Protein AF-A0A8H4ENA1-F1 (afdb_monomer_lite)

Foldseek 3Di:
DPPVCQQCVQLADLCCVVDDDDDDDDPLSVLQNVLLVLQCVQPVDRWPPVDDDSVVSSVCVNVVNDDDRDPPPPVVSVCSSNVSD

Sequence (85 aa):
MSNNLLRNLPYVDPKCLQSKYPYEINKKSNIYSIGILLWVISSGRPPFETTYQFSELAFNILNGAREDPIEGTPMAYVNLYTRTV

Structure (mmCIF, N/CA/C/O backbone):
data_AF-A0A8H4ENA1-F1
#
_entry.id   AF-A0A8H4ENA1-F1
#
loop_
_atom_site.group_PDB
_atom_site.id
_atom_site.type_symbol
_atom_site.label_atom_id
_atom_site.label_alt_id
_atom_site.label_comp_id
_atom_site.label_asym_id
_atom_site.label_entity_id
_atom_site.label_seq_id
_atom_site.pdbx_PDB_ins_code
_atom_site.Cartn_x
_atom_site.Cartn_y
_atom_site.Cartn_z
_atom_site.occupancy
_atom_site.B_iso_or_equiv
_atom_site.auth_seq_id
_atom_site.auth_comp_id
_atom_site.auth_asym_id
_atom_site.auth_atom_id
_atom_site.pdbx_PDB_model_num
ATOM 1 N N . MET A 1 1 ? -0.691 22.401 -4.892 1.00 45.69 1 MET A N 1
ATOM 2 C CA . MET A 1 1 ? -0.269 21.311 -5.806 1.00 45.69 1 MET A CA 1
ATOM 3 C C . MET A 1 1 ? 0.364 20.106 -5.087 1.00 45.69 1 MET A C 1
ATOM 5 O O . MET A 1 1 ? 0.351 19.032 -5.665 1.00 45.69 1 MET A O 1
ATOM 9 N N . SER A 1 2 ? 0.836 20.216 -3.834 1.00 58.41 2 SER A N 1
ATOM 10 C CA . SER A 1 2 ? 1.473 19.121 -3.065 1.00 58.41 2 SER A CA 1
ATOM 11 C C . SER A 1 2 ? 0.535 17.992 -2.600 1.00 58.41 2 SER A C 1
ATOM 13 O O . SER A 1 2 ? 0.946 16.837 -2.551 1.00 58.41 2 SER A O 1
ATOM 15 N N . ASN A 1 3 ? -0.734 18.292 -2.301 1.00 61.22 3 ASN A N 1
ATOM 16 C CA . ASN A 1 3 ? -1.644 17.323 -1.669 1.00 61.22 3 ASN A CA 1
ATOM 17 C C . ASN A 1 3 ? -2.015 16.123 -2.561 1.00 61.22 3 ASN A C 1
ATOM 19 O O . ASN A 1 3 ? -2.331 15.056 -2.044 1.00 61.22 3 ASN A O 1
ATOM 23 N N . ASN A 1 4 ? -1.965 16.266 -3.889 1.00 73.38 4 ASN A N 1
ATOM 24 C CA . ASN A 1 4 ? -2.341 15.180 -4.802 1.00 73.38 4 ASN A CA 1
ATOM 25 C C . ASN A 1 4 ? -1.280 14.073 -4.860 1.00 73.38 4 ASN A C 1
ATOM 27 O O . ASN A 1 4 ? -1.629 12.910 -5.017 1.00 73.38 4 ASN A O 1
ATOM 31 N N . LEU A 1 5 ? 0.003 14.416 -4.699 1.00 79.19 5 LEU A N 1
ATOM 32 C CA . LEU A 1 5 ? 1.086 13.430 -4.708 1.00 79.19 5 LEU A CA 1
ATOM 33 C C . LEU A 1 5 ? 1.029 12.533 -3.472 1.00 79.19 5 LEU A C 1
ATOM 35 O O . LEU A 1 5 ? 1.122 11.318 -3.605 1.00 79.19 5 LEU A O 1
ATOM 39 N N . LEU A 1 6 ? 0.801 13.120 -2.293 1.00 84.44 6 LEU A N 1
ATOM 40 C CA . LEU A 1 6 ? 0.643 12.364 -1.050 1.00 84.44 6 LEU A CA 1
ATOM 41 C C . LEU A 1 6 ? -0.567 11.421 -1.114 1.00 84.44 6 LEU A C 1
ATOM 43 O O . LEU A 1 6 ? -0.453 10.253 -0.768 1.00 84.44 6 LEU A O 1
ATOM 47 N N . ARG A 1 7 ? -1.708 11.906 -1.620 1.00 85.56 7 ARG A N 1
ATOM 48 C CA . ARG A 1 7 ? -2.941 11.108 -1.741 1.00 85.56 7 ARG A CA 1
ATOM 49 C C . ARG A 1 7 ? -2.833 9.955 -2.734 1.00 85.56 7 ARG A C 1
ATOM 51 O O . ARG A 1 7 ? -3.491 8.938 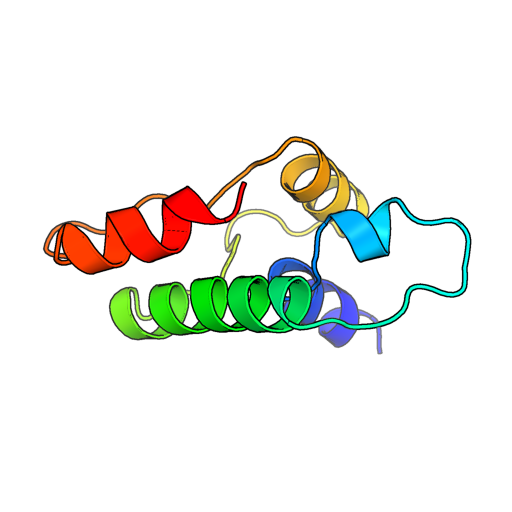-2.546 1.00 85.56 7 ARG A O 1
ATOM 58 N N . ASN A 1 8 ? -2.041 10.120 -3.789 1.00 90.69 8 ASN A N 1
ATOM 59 C CA . ASN A 1 8 ? -1.892 9.104 -4.828 1.00 90.69 8 ASN A CA 1
ATOM 60 C C . ASN A 1 8 ? -0.799 8.081 -4.496 1.00 90.69 8 ASN A C 1
ATOM 62 O O . ASN A 1 8 ? -0.815 6.987 -5.054 1.00 90.69 8 ASN A O 1
ATOM 66 N N . LEU A 1 9 ? 0.131 8.417 -3.596 1.00 92.88 9 LEU A N 1
ATOM 67 C CA . LEU A 1 9 ? 1.289 7.588 -3.267 1.00 92.88 9 LEU A CA 1
ATOM 68 C C . LEU A 1 9 ? 0.932 6.149 -2.839 1.00 92.88 9 LEU A C 1
ATOM 70 O O . LEU A 1 9 ? 1.589 5.240 -3.343 1.00 92.88 9 LEU A O 1
ATOM 74 N N . PRO A 1 10 ? -0.112 5.892 -2.021 1.00 93.50 10 PRO A N 1
ATOM 75 C CA . PRO A 1 10 ? -0.487 4.528 -1.641 1.00 93.50 10 PRO A CA 1
ATOM 76 C C . PRO A 1 10 ? -0.816 3.612 -2.817 1.00 93.50 10 PRO A C 1
ATOM 78 O O . PRO A 1 10 ? -0.579 2.413 -2.738 1.00 93.50 10 PRO A O 1
ATOM 81 N N . TYR A 1 11 ? -1.316 4.174 -3.921 1.00 92.69 11 TYR A N 1
ATOM 82 C CA . TYR A 1 11 ? -1.702 3.432 -5.123 1.00 92.69 11 TYR A CA 1
ATOM 83 C C . TYR A 1 11 ? -0.520 3.151 -6.061 1.00 92.69 11 TYR A C 1
ATOM 85 O O . TYR A 1 11 ? -0.678 2.426 -7.045 1.00 92.69 11 TYR A O 1
ATOM 93 N N . VAL A 1 12 ? 0.653 3.732 -5.796 1.00 91.12 12 VAL A N 1
ATOM 94 C CA . VAL A 1 12 ? 1.854 3.544 -6.613 1.00 91.12 12 VAL A CA 1
ATOM 95 C C . VAL A 1 12 ? 2.560 2.260 -6.192 1.00 91.12 12 VAL A C 1
ATOM 97 O O . VAL A 1 12 ? 2.893 2.078 -5.025 1.00 91.12 12 VAL A O 1
ATOM 100 N N . ASP A 1 13 ? 2.820 1.386 -7.166 1.00 90.19 13 ASP A N 1
ATOM 101 C CA . ASP A 1 13 ? 3.600 0.160 -6.977 1.00 90.19 13 ASP A CA 1
ATOM 102 C C . ASP A 1 13 ? 4.944 0.479 -6.285 1.00 90.19 13 ASP A C 1
ATOM 104 O O . ASP A 1 13 ? 5.714 1.286 -6.820 1.00 90.19 13 ASP A O 1
ATOM 108 N N . PRO A 1 14 ? 5.277 -0.150 -5.139 1.00 90.31 14 PRO A N 1
ATOM 109 C CA . PRO A 1 14 ? 6.529 0.101 -4.427 1.00 90.31 14 PRO A CA 1
ATOM 110 C C . PRO A 1 14 ? 7.769 -0.061 -5.317 1.00 90.31 14 PRO A C 1
ATOM 112 O O . PRO A 1 14 ? 8.759 0.650 -5.148 1.00 90.31 14 PRO A O 1
ATOM 115 N N . LYS A 1 15 ? 7.717 -0.943 -6.326 1.00 89.19 15 LYS A N 1
ATOM 116 C CA . LYS A 1 15 ? 8.820 -1.124 -7.284 1.00 89.19 15 LYS A CA 1
ATOM 117 C C . LYS A 1 15 ? 9.026 0.093 -8.176 1.00 89.19 15 LYS A C 1
ATOM 119 O O . LYS A 1 15 ? 10.165 0.390 -8.527 1.00 89.19 15 LYS A O 1
ATOM 124 N N . CYS A 1 16 ? 7.960 0.829 -8.485 1.00 88.00 16 CYS A N 1
ATOM 125 C CA . CYS A 1 16 ? 8.055 2.105 -9.185 1.00 88.00 16 CYS A CA 1
ATOM 126 C C . CYS A 1 16 ? 8.838 3.127 -8.350 1.00 88.00 16 CYS A C 1
ATOM 128 O O . CYS A 1 16 ? 9.677 3.839 -8.896 1.00 88.00 16 CYS A O 1
ATOM 130 N N . LEU A 1 17 ? 8.611 3.162 -7.030 1.00 85.19 17 LEU A N 1
ATOM 131 C CA . LEU A 1 17 ? 9.304 4.069 -6.105 1.00 85.19 17 LEU A CA 1
ATOM 132 C C . LEU A 1 17 ? 10.792 3.723 -5.935 1.00 85.19 17 LEU A C 1
ATOM 134 O O . LEU A 1 17 ? 11.599 4.612 -5.676 1.00 85.19 17 LEU A O 1
ATOM 138 N N . GLN A 1 18 ? 11.160 2.447 -6.088 1.00 84.62 18 GLN A N 1
ATOM 139 C CA . GLN A 1 18 ? 12.542 1.973 -5.956 1.00 84.62 18 GLN A CA 1
ATOM 140 C C . GLN A 1 18 ? 13.346 2.038 -7.269 1.00 84.62 18 GLN A C 1
ATOM 142 O O . GLN A 1 18 ? 14.578 2.071 -7.247 1.00 84.62 18 GLN A O 1
ATOM 147 N N . SER A 1 19 ? 12.674 2.006 -8.421 1.00 79.69 19 SER A N 1
ATOM 148 C CA . SER A 1 19 ? 13.335 1.872 -9.721 1.00 79.69 19 SER A CA 1
ATOM 149 C C . SER A 1 19 ? 14.162 3.100 -10.125 1.00 79.69 19 SER A C 1
ATOM 151 O O . SER A 1 19 ? 13.782 4.248 -9.893 1.00 79.69 19 SER A O 1
ATOM 153 N N . LYS A 1 20 ? 15.289 2.857 -10.808 1.00 71.69 20 LYS A N 1
ATOM 154 C CA . LYS A 1 20 ? 15.957 3.894 -11.601 1.00 71.69 20 LYS A CA 1
ATOM 155 C C . LYS A 1 20 ? 15.164 4.045 -12.898 1.00 71.69 20 LYS A C 1
ATOM 157 O O . LYS A 1 20 ? 15.022 3.072 -13.630 1.00 71.69 20 LYS A O 1
ATOM 162 N N . TYR A 1 21 ? 14.616 5.234 -13.131 1.00 74.38 21 TYR A N 1
ATOM 163 C CA . TYR A 1 21 ? 13.758 5.538 -14.277 1.00 74.38 21 TYR A CA 1
ATOM 164 C C . TYR A 1 21 ? 14.346 5.067 -15.624 1.00 74.38 21 TYR A C 1
ATOM 166 O O . TYR A 1 21 ? 15.557 5.202 -15.822 1.00 74.38 21 TYR A O 1
ATOM 174 N N . PRO A 1 22 ? 13.501 4.614 -16.575 1.00 74.88 22 PRO A N 1
ATOM 175 C CA . PRO A 1 22 ? 12.033 4.557 -16.513 1.00 74.88 22 PRO A CA 1
ATOM 176 C C . PRO A 1 22 ? 11.483 3.235 -15.940 1.00 74.88 22 PRO A C 1
ATOM 178 O O . PRO A 1 22 ? 11.945 2.153 -16.289 1.00 74.88 22 PRO A O 1
ATOM 181 N N . TYR A 1 23 ? 10.451 3.325 -15.091 1.00 82.94 23 TYR A N 1
ATOM 182 C CA . TYR A 1 23 ? 9.650 2.164 -14.687 1.00 82.94 23 TYR A CA 1
ATOM 183 C C . TYR A 1 23 ? 8.551 1.897 -15.710 1.00 82.94 23 TYR A C 1
ATOM 185 O O . TYR A 1 23 ? 7.722 2.771 -15.971 1.00 82.94 23 TYR A O 1
ATOM 193 N N . GLU A 1 24 ? 8.496 0.682 -16.245 1.00 86.12 24 GLU A N 1
ATOM 194 C CA . GLU A 1 24 ? 7.369 0.257 -17.068 1.00 86.12 24 GLU A CA 1
ATOM 195 C C . GLU A 1 24 ? 6.237 -0.284 -16.190 1.00 86.12 24 GLU A C 1
ATOM 197 O O . GLU A 1 24 ? 6.370 -1.309 -15.508 1.00 86.12 24 GLU A O 1
ATOM 202 N N . ILE A 1 25 ? 5.095 0.408 -16.233 1.00 85.50 25 ILE A N 1
ATOM 203 C CA . ILE A 1 25 ? 3.855 -0.055 -15.609 1.00 85.50 25 ILE A CA 1
ATOM 204 C C . ILE A 1 25 ? 3.487 -1.399 -16.229 1.00 85.50 25 ILE A C 1
ATOM 206 O O . ILE A 1 25 ? 3.304 -1.524 -17.438 1.00 85.50 25 ILE A O 1
ATOM 210 N N . ASN A 1 26 ? 3.340 -2.409 -15.380 1.00 88.44 26 ASN A N 1
ATOM 211 C CA . ASN A 1 26 ? 3.039 -3.765 -15.809 1.00 88.44 26 ASN A CA 1
ATOM 212 C C . ASN A 1 26 ? 1.806 -4.312 -15.079 1.00 88.44 26 ASN A C 1
ATOM 214 O O . ASN A 1 26 ? 1.207 -3.670 -14.213 1.00 88.44 26 ASN A O 1
ATOM 218 N N . LYS A 1 27 ? 1.409 -5.541 -15.426 1.00 90.12 27 LYS A N 1
ATOM 219 C CA . LYS A 1 27 ? 0.244 -6.202 -14.823 1.00 90.12 27 LYS A CA 1
ATOM 220 C C . LYS A 1 27 ? 0.325 -6.267 -13.291 1.00 90.12 27 LYS A C 1
ATOM 222 O O . LYS A 1 27 ? -0.708 -6.139 -12.646 1.00 90.12 27 LYS A O 1
ATOM 227 N N . LYS A 1 28 ? 1.517 -6.433 -12.705 1.00 87.62 28 LYS A N 1
ATOM 228 C CA . LYS A 1 28 ? 1.688 -6.475 -11.242 1.00 87.62 28 LYS A CA 1
ATOM 229 C C . LYS A 1 28 ? 1.419 -5.109 -10.612 1.00 87.62 28 LYS A C 1
ATOM 231 O O . LYS A 1 28 ? 0.732 -5.055 -9.599 1.00 87.62 28 LYS A O 1
ATOM 236 N N . SER A 1 29 ? 1.847 -4.026 -11.256 1.00 89.50 29 SER A N 1
ATOM 237 C CA . SER A 1 29 ? 1.559 -2.655 -10.812 1.00 89.50 29 SER A CA 1
ATOM 238 C C . SER A 1 29 ? 0.062 -2.346 -10.807 1.00 89.50 29 SER A C 1
ATOM 240 O O . SER A 1 29 ? -0.440 -1.754 -9.857 1.00 89.50 29 SER A O 1
ATOM 242 N N . ASN A 1 30 ? -0.671 -2.810 -11.826 1.00 90.12 30 ASN A N 1
ATOM 243 C CA . ASN A 1 30 ? -2.132 -2.682 -11.869 1.00 90.12 30 ASN A CA 1
ATOM 244 C C . ASN A 1 30 ? -2.824 -3.512 -10.779 1.00 90.12 30 ASN A C 1
ATOM 246 O O . ASN A 1 30 ? -3.790 -3.062 -10.177 1.00 90.12 30 ASN A O 1
ATOM 250 N N . ILE A 1 31 ? -2.340 -4.728 -10.511 1.00 88.81 31 ILE A N 1
ATOM 251 C CA . ILE A 1 31 ? -2.893 -5.566 -9.439 1.00 88.81 31 ILE A CA 1
ATOM 252 C C . ILE A 1 31 ? -2.678 -4.899 -8.074 1.00 88.81 31 ILE A C 1
ATOM 254 O O . ILE A 1 31 ? -3.592 -4.905 -7.255 1.00 88.81 31 ILE A O 1
ATOM 258 N N . TYR A 1 32 ? -1.508 -4.294 -7.848 1.00 89.38 32 TYR A N 1
ATOM 259 C CA . TYR A 1 32 ? -1.217 -3.558 -6.620 1.00 89.38 32 TYR A CA 1
ATOM 260 C C . TYR A 1 32 ? -2.212 -2.410 -6.396 1.00 89.38 32 TYR A C 1
ATOM 262 O O . TYR A 1 32 ? -2.876 -2.364 -5.362 1.00 89.38 32 TYR A O 1
ATOM 270 N N . SER A 1 33 ? -2.379 -1.524 -7.383 1.00 90.81 33 SER A N 1
ATOM 271 C CA . SER A 1 33 ? -3.283 -0.374 -7.259 1.00 90.81 33 SER A CA 1
ATOM 272 C C . SER A 1 33 ? -4.751 -0.789 -7.111 1.00 90.81 33 SER A C 1
ATOM 274 O O . SER A 1 33 ? -5.481 -0.191 -6.319 1.00 90.81 33 SER A O 1
ATOM 276 N N . ILE A 1 34 ? -5.178 -1.856 -7.799 1.00 90.31 34 ILE A N 1
ATOM 277 C CA . ILE A 1 34 ? -6.502 -2.468 -7.609 1.00 90.31 34 ILE A CA 1
ATOM 278 C C . ILE A 1 34 ? -6.652 -3.027 -6.189 1.00 90.31 34 ILE A C 1
ATOM 280 O O . ILE A 1 34 ? -7.719 -2.882 -5.601 1.00 90.31 34 ILE A O 1
ATOM 284 N N . GLY A 1 35 ? -5.607 -3.625 -5.612 1.00 87.81 35 GLY A N 1
ATOM 285 C CA . GLY A 1 35 ? -5.612 -4.111 -4.230 1.00 87.81 35 GLY A CA 1
ATOM 286 C C . GLY A 1 35 ? -5.914 -3.001 -3.222 1.00 87.81 35 GLY A C 1
ATOM 287 O O . GLY A 1 35 ? -6.801 -3.163 -2.387 1.00 87.81 35 GLY A O 1
ATOM 288 N N . ILE A 1 36 ? -5.252 -1.849 -3.362 1.00 90.56 36 ILE A N 1
ATOM 289 C CA . ILE A 1 36 ? -5.511 -0.666 -2.525 1.00 90.56 36 ILE A CA 1
ATOM 290 C C . ILE A 1 36 ? -6.939 -0.148 -2.741 1.00 90.56 36 ILE A C 1
ATOM 292 O O . ILE A 1 36 ? -7.641 0.137 -1.776 1.00 90.56 36 ILE A O 1
ATOM 296 N N . LEU A 1 37 ? -7.422 -0.080 -3.988 1.00 90.88 37 LEU A N 1
ATOM 297 C CA . LEU A 1 37 ? -8.804 0.333 -4.278 1.00 90.88 37 LEU A CA 1
ATOM 298 C C . LEU A 1 37 ? -9.842 -0.595 -3.639 1.00 90.88 37 LEU A C 1
ATOM 300 O O . LEU A 1 37 ? -10.823 -0.119 -3.071 1.00 90.88 37 LEU A O 1
ATOM 304 N N . LEU A 1 38 ? -9.634 -1.910 -3.714 1.00 87.62 38 LEU A N 1
ATOM 305 C CA . LEU A 1 38 ? -10.510 -2.888 -3.073 1.00 87.62 38 LEU A CA 1
ATOM 306 C C . LEU A 1 38 ? -10.502 -2.722 -1.554 1.00 87.62 38 LEU A C 1
ATOM 308 O O . LEU A 1 38 ? -11.572 -2.773 -0.947 1.00 87.62 38 LEU A O 1
ATOM 312 N N . TRP A 1 39 ? -9.333 -2.465 -0.956 1.00 88.38 39 TRP A N 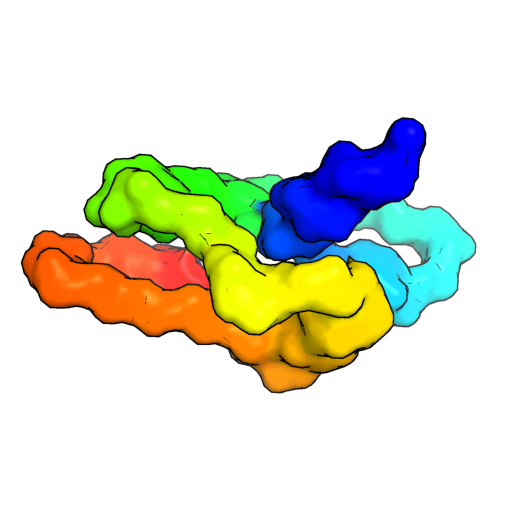1
ATOM 313 C CA . TRP A 1 39 ? -9.239 -2.147 0.465 1.00 88.38 39 TRP A CA 1
ATOM 314 C C . TRP A 1 39 ? -10.054 -0.891 0.798 1.00 88.38 39 TRP A C 1
ATOM 316 O O . TRP A 1 39 ? -10.924 -0.973 1.657 1.00 88.38 39 TRP A O 1
ATOM 326 N N . VAL A 1 40 ? -9.884 0.213 0.058 1.00 91.06 40 VAL A N 1
ATOM 327 C CA . VAL A 1 40 ? -10.639 1.471 0.247 1.00 91.06 40 VAL A CA 1
ATOM 328 C C . VAL A 1 40 ? -12.152 1.265 0.137 1.00 91.06 40 VAL A C 1
ATOM 330 O O . VAL A 1 40 ? -12.911 1.801 0.941 1.00 91.06 40 VAL A O 1
ATOM 333 N N . ILE A 1 41 ? -12.613 0.476 -0.837 1.00 88.25 41 ILE A N 1
ATOM 334 C CA . ILE A 1 41 ? -14.042 0.168 -1.007 1.00 88.25 41 ILE A CA 1
ATOM 335 C C . ILE A 1 41 ? -14.561 -0.664 0.167 1.00 88.25 41 ILE A C 1
ATOM 337 O O . ILE A 1 41 ? -15.653 -0.400 0.663 1.00 88.25 41 ILE A O 1
ATOM 341 N N . SER A 1 42 ? -13.792 -1.660 0.616 1.00 84.81 42 SER A N 1
ATOM 342 C CA . SER A 1 42 ? -14.179 -2.495 1.758 1.00 84.81 42 SER A CA 1
ATOM 343 C C . SER A 1 42 ? -14.143 -1.733 3.084 1.00 84.81 42 SER A C 1
ATOM 345 O O . SER A 1 42 ? -14.936 -2.016 3.977 1.00 84.81 42 SER A O 1
ATOM 347 N N . SER A 1 43 ? -13.242 -0.75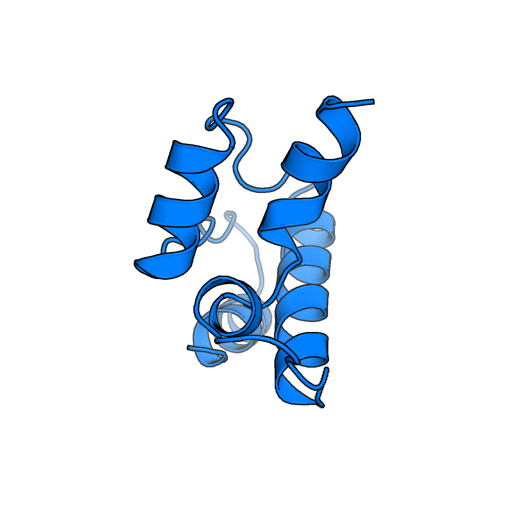3 3.199 1.00 87.00 43 SER A N 1
ATOM 348 C CA . SER A 1 43 ? -12.975 -0.013 4.424 1.00 87.00 43 SER A CA 1
ATOM 349 C C . SER A 1 43 ? -13.838 1.220 4.602 1.00 87.00 43 SER A C 1
ATOM 351 O O . SER A 1 43 ? -14.140 1.599 5.734 1.00 87.00 43 SER A O 1
ATOM 353 N N . GLY A 1 44 ? -14.165 1.894 3.499 1.00 89.12 44 GLY A N 1
ATOM 354 C CA . GLY A 1 44 ? -14.660 3.265 3.522 1.00 89.12 44 GLY A CA 1
ATOM 355 C C . GLY A 1 44 ? -13.639 4.276 4.062 1.00 89.12 44 GLY A C 1
ATOM 356 O O . GLY A 1 44 ? -14.029 5.387 4.413 1.00 89.12 44 GLY A O 1
ATOM 357 N N . ARG A 1 45 ? -12.351 3.912 4.161 1.00 89.38 45 ARG A N 1
ATOM 358 C CA . ARG A 1 45 ? -11.287 4.727 4.770 1.00 89.38 45 ARG A CA 1
ATOM 359 C C . ARG A 1 45 ? -10.223 5.144 3.751 1.00 89.38 45 ARG A C 1
ATOM 361 O O . ARG A 1 45 ? -9.944 4.390 2.817 1.00 89.38 45 ARG A O 1
ATOM 368 N N . PRO A 1 46 ? -9.580 6.312 3.932 1.00 90.88 46 PRO A N 1
ATOM 369 C CA . PRO A 1 46 ? -8.388 6.670 3.176 1.00 90.88 46 PRO A CA 1
ATOM 370 C C . PRO A 1 46 ? -7.220 5.713 3.482 1.00 90.88 46 PRO A C 1
ATOM 372 O O . PRO A 1 46 ? -7.024 5.344 4.642 1.00 90.88 46 PRO A O 1
ATOM 375 N N . PRO A 1 47 ? -6.415 5.337 2.476 1.00 91.31 47 PRO A N 1
ATOM 376 C CA . PRO A 1 47 ? -5.204 4.557 2.705 1.00 91.31 47 PRO A CA 1
ATOM 377 C C . PRO A 1 47 ? -4.182 5.383 3.501 1.00 91.31 47 PRO A C 1
ATOM 379 O O . PRO A 1 47 ? -3.991 6.567 3.216 1.00 91.31 47 PRO A O 1
ATOM 382 N N . PHE A 1 48 ? -3.536 4.760 4.492 1.00 90.94 48 PHE A N 1
ATOM 383 C CA . PHE A 1 48 ? -2.542 5.389 5.381 1.00 90.94 48 PHE A CA 1
ATOM 384 C C . PHE A 1 48 ? -3.004 6.711 6.028 1.00 90.94 48 PHE A C 1
ATOM 386 O O . PHE A 1 48 ? -2.244 7.675 6.110 1.00 90.94 48 PHE A O 1
ATOM 393 N N . GLU A 1 49 ? -4.247 6.759 6.517 1.00 88.56 49 GLU A N 1
ATOM 394 C CA . GLU A 1 49 ? -4.884 7.959 7.094 1.00 88.56 49 GLU A CA 1
ATOM 395 C C . GLU A 1 49 ? -4.062 8.658 8.199 1.00 88.56 49 GLU A C 1
ATOM 397 O O . GLU A 1 49 ? -4.173 9.868 8.385 1.00 88.56 49 GLU A O 1
ATOM 402 N N . THR A 1 50 ? -3.205 7.925 8.913 1.00 88.81 50 THR A N 1
ATOM 403 C CA . THR A 1 50 ? -2.370 8.455 10.002 1.00 88.81 50 THR A CA 1
ATOM 404 C C . THR A 1 50 ? -1.002 8.983 9.554 1.00 88.81 50 THR A C 1
ATOM 406 O O . THR A 1 50 ? -0.283 9.548 10.378 1.00 88.81 50 THR A O 1
ATOM 409 N N . THR A 1 51 ? -0.621 8.837 8.278 1.00 88.56 51 THR A N 1
ATOM 410 C CA . THR A 1 51 ? 0.686 9.269 7.754 1.00 88.56 51 THR A CA 1
ATOM 411 C C . THR A 1 51 ? 0.552 10.514 6.877 1.00 88.56 51 THR A C 1
ATOM 413 O O . THR A 1 51 ? 0.027 10.472 5.767 1.00 88.56 51 THR A O 1
ATOM 416 N N . TYR A 1 52 ? 1.094 11.639 7.350 1.00 88.00 52 TYR A N 1
ATOM 417 C CA . TYR A 1 52 ? 0.940 12.946 6.691 1.00 88.00 52 TYR A CA 1
ATOM 418 C C . TYR A 1 52 ? 2.172 13.396 5.899 1.00 88.00 52 TYR A C 1
ATOM 420 O O . TYR A 1 52 ? 2.098 14.341 5.112 1.00 88.00 52 TYR A O 1
ATOM 428 N N . GLN A 1 53 ? 3.317 12.743 6.103 1.00 91.56 53 GLN A N 1
ATOM 429 C CA . GLN A 1 53 ? 4.566 13.091 5.435 1.00 91.56 53 GLN A CA 1
ATOM 430 C C . GLN A 1 53 ? 4.832 12.156 4.258 1.00 91.56 53 GLN A C 1
ATOM 432 O O . GLN A 1 53 ? 4.818 10.936 4.395 1.00 91.56 53 GLN A O 1
ATOM 437 N N . PHE A 1 54 ? 5.131 12.736 3.094 1.00 90.94 54 PHE A N 1
ATOM 438 C CA . PHE A 1 54 ? 5.390 11.971 1.872 1.00 90.94 54 PHE A CA 1
ATOM 439 C C . PHE A 1 54 ? 6.584 11.019 2.018 1.00 90.94 54 PHE A C 1
ATOM 441 O O . PHE A 1 54 ? 6.505 9.870 1.597 1.00 90.94 54 PHE A O 1
ATOM 448 N N . SER A 1 55 ? 7.684 11.486 2.617 1.00 92.06 55 SER A N 1
ATOM 449 C CA . SER A 1 55 ? 8.896 10.687 2.830 1.00 92.06 55 SER A CA 1
ATOM 450 C C . SER A 1 55 ? 8.652 9.505 3.766 1.00 92.06 55 SER A C 1
ATOM 452 O O . SER A 1 55 ? 9.103 8.400 3.478 1.00 92.06 55 SER A O 1
ATOM 454 N N . GLU A 1 56 ? 7.910 9.728 4.850 1.00 94.12 56 GLU A N 1
ATOM 455 C CA . GLU A 1 56 ? 7.512 8.692 5.804 1.00 94.12 56 GLU A CA 1
ATOM 456 C C . GLU A 1 56 ? 6.615 7.645 5.135 1.00 94.12 56 GLU A C 1
ATOM 458 O O . GLU A 1 56 ? 6.888 6.450 5.216 1.00 94.12 56 GLU A O 1
ATOM 463 N N . LEU A 1 57 ? 5.599 8.089 4.390 1.00 93.38 57 LEU A N 1
ATOM 464 C CA . LEU A 1 57 ? 4.699 7.198 3.665 1.00 93.38 57 LEU A CA 1
ATOM 465 C C . LEU A 1 57 ? 5.442 6.371 2.607 1.00 93.38 57 LEU A C 1
ATOM 467 O O . LEU A 1 57 ? 5.263 5.157 2.534 1.00 93.38 57 LEU A O 1
ATOM 471 N N . ALA A 1 58 ? 6.317 7.003 1.822 1.00 92.56 58 ALA A N 1
ATOM 472 C CA . ALA A 1 58 ? 7.126 6.313 0.822 1.00 92.56 58 ALA A CA 1
ATOM 473 C C . ALA A 1 58 ? 8.040 5.265 1.471 1.00 92.56 58 ALA A C 1
ATOM 475 O O . ALA A 1 58 ? 8.128 4.140 0.983 1.00 92.56 58 ALA A O 1
ATOM 476 N N . PHE A 1 59 ? 8.683 5.611 2.590 1.00 93.44 59 PHE A N 1
ATOM 477 C CA . PHE A 1 59 ? 9.520 4.687 3.349 1.00 93.44 59 PHE A CA 1
ATOM 478 C C . PHE A 1 59 ? 8.714 3.501 3.890 1.00 93.44 59 PHE A C 1
ATOM 480 O O . PHE A 1 59 ? 9.137 2.357 3.735 1.00 93.44 59 PHE A O 1
ATOM 487 N N . ASN A 1 60 ? 7.533 3.741 4.461 1.00 92.75 60 ASN A N 1
ATOM 488 C CA . ASN A 1 60 ? 6.658 2.683 4.967 1.00 92.75 60 ASN A CA 1
ATOM 489 C C . ASN A 1 60 ? 6.225 1.730 3.840 1.00 92.75 60 ASN A C 1
ATOM 491 O O . ASN A 1 60 ? 6.383 0.516 3.966 1.00 92.75 60 ASN A O 1
ATOM 495 N N . ILE A 1 61 ? 5.763 2.267 2.706 1.00 92.12 61 ILE A N 1
ATOM 496 C CA . ILE A 1 61 ? 5.347 1.481 1.531 1.00 92.12 61 ILE A CA 1
ATOM 497 C C . ILE A 1 61 ? 6.505 0.630 0.987 1.00 92.12 61 ILE A C 1
ATOM 499 O O . ILE A 1 61 ? 6.309 -0.552 0.687 1.00 92.12 61 ILE A O 1
ATOM 503 N N . LEU A 1 62 ? 7.710 1.205 0.888 1.00 91.75 62 LEU A N 1
ATOM 504 C CA . LEU A 1 62 ? 8.919 0.506 0.437 1.00 91.75 62 LEU A CA 1
ATOM 505 C C . LEU A 1 62 ? 9.347 -0.618 1.389 1.00 91.75 62 LEU A C 1
ATOM 507 O O . LEU A 1 62 ? 9.850 -1.638 0.926 1.00 91.75 62 LEU A O 1
ATOM 511 N N . ASN A 1 63 ? 9.108 -0.466 2.694 1.00 91.38 63 ASN A N 1
ATOM 512 C CA . ASN A 1 63 ? 9.353 -1.508 3.696 1.00 91.38 63 ASN A CA 1
ATOM 513 C C . ASN A 1 63 ? 8.216 -2.538 3.802 1.00 91.38 63 ASN A C 1
ATOM 515 O O . ASN A 1 63 ? 8.241 -3.398 4.678 1.00 91.38 63 ASN A O 1
ATOM 519 N N . GLY A 1 64 ? 7.223 -2.474 2.912 1.00 88.62 64 GLY A N 1
ATOM 520 C CA . GLY A 1 64 ? 6.131 -3.441 2.870 1.00 88.62 64 GLY A CA 1
ATOM 521 C C . GLY A 1 64 ? 5.001 -3.157 3.855 1.00 88.62 64 GLY A C 1
ATOM 522 O O . GLY A 1 64 ? 4.177 -4.043 4.070 1.00 88.62 64 GLY A O 1
ATOM 523 N N . ALA A 1 65 ? 4.918 -1.948 4.423 1.00 90.00 65 ALA A N 1
ATOM 524 C CA . ALA A 1 65 ? 3.764 -1.552 5.222 1.00 90.00 65 ALA A CA 1
ATOM 525 C C . ALA A 1 65 ? 2.479 -1.647 4.390 1.00 90.00 65 ALA A C 1
ATOM 527 O O . ALA A 1 65 ? 2.449 -1.299 3.204 1.00 90.00 65 ALA A O 1
ATOM 528 N N . ARG A 1 66 ? 1.424 -2.139 5.026 1.00 87.31 66 ARG A N 1
ATOM 529 C CA . ARG A 1 66 ? 0.119 -2.417 4.436 1.00 87.31 66 ARG A CA 1
ATOM 530 C C . ARG A 1 66 ? -0.946 -2.049 5.453 1.00 87.31 66 ARG A C 1
ATOM 532 O O . ARG A 1 66 ? -0.732 -2.206 6.650 1.00 87.31 66 ARG A O 1
ATOM 539 N N . GLU A 1 67 ? -2.070 -1.556 4.968 1.00 87.56 67 GLU A N 1
ATOM 540 C CA . GLU A 1 67 ? -3.248 -1.296 5.774 1.00 87.56 67 GLU A CA 1
ATOM 541 C C . GLU A 1 67 ? -3.784 -2.592 6.384 1.00 87.56 67 GLU A C 1
ATOM 543 O O . GLU A 1 67 ? -3.785 -3.647 5.738 1.00 87.56 67 GLU A O 1
ATOM 548 N N . ASP A 1 68 ? -4.268 -2.497 7.620 1.00 85.12 68 ASP A N 1
ATOM 549 C CA . ASP A 1 68 ? -4.853 -3.634 8.313 1.00 85.12 68 ASP A CA 1
ATOM 550 C C . ASP A 1 68 ? -6.171 -4.061 7.647 1.00 85.12 68 ASP A C 1
ATOM 552 O O . ASP A 1 68 ? -6.984 -3.213 7.247 1.00 85.12 68 ASP A O 1
ATOM 556 N N . PRO A 1 69 ? -6.431 -5.374 7.527 1.00 81.50 69 PRO A N 1
ATOM 557 C CA . PRO A 1 69 ? -7.747 -5.870 7.164 1.00 81.50 69 PRO A CA 1
ATOM 558 C C . PRO A 1 69 ? -8.800 -5.370 8.148 1.00 81.50 69 PRO A C 1
ATOM 560 O O . PRO A 1 69 ? -8.593 -5.386 9.360 1.00 81.50 69 PRO A O 1
ATOM 563 N N . ILE A 1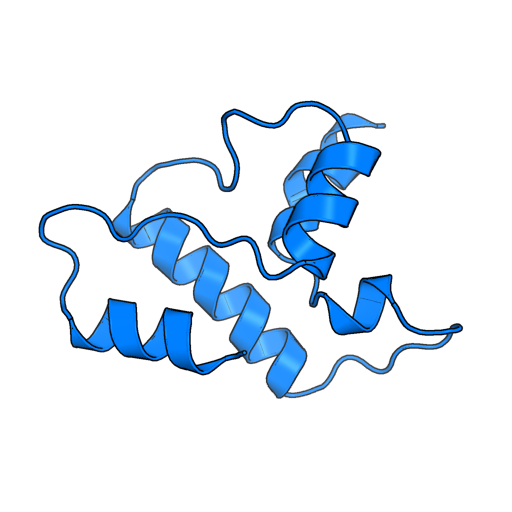 70 ? -9.958 -4.972 7.635 1.00 84.19 70 ILE A N 1
ATOM 564 C CA . ILE A 1 70 ? -11.052 -4.511 8.490 1.00 84.19 70 ILE A CA 1
ATOM 565 C C . ILE A 1 70 ? -11.912 -5.683 8.912 1.00 84.19 70 ILE A C 1
ATOM 567 O O . ILE A 1 70 ? -12.137 -6.617 8.136 1.00 84.19 70 ILE A O 1
ATOM 571 N N . GLU A 1 71 ? -12.397 -5.620 10.147 1.00 83.62 71 GLU A N 1
ATOM 572 C CA . GLU A 1 71 ? -13.313 -6.606 10.698 1.00 83.62 71 GLU A CA 1
ATOM 573 C C . GLU A 1 71 ? -14.512 -6.816 9.760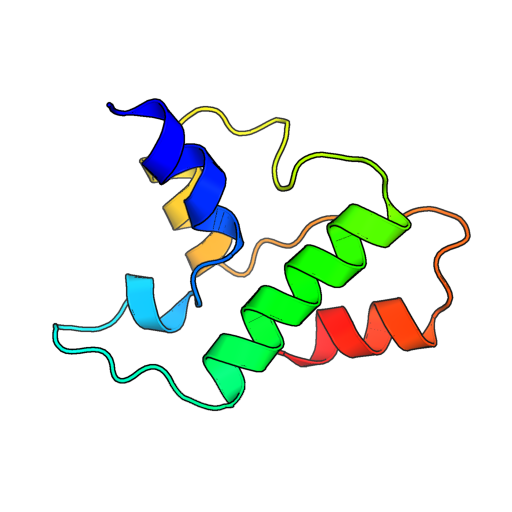 1.00 83.62 71 GLU A C 1
ATOM 575 O O . GLU A 1 71 ? -15.139 -5.868 9.293 1.00 83.62 71 GLU A O 1
ATOM 580 N N . GLY A 1 72 ? -14.793 -8.077 9.432 1.00 80.31 72 GLY A N 1
ATOM 581 C CA . GLY A 1 72 ? -15.837 -8.440 8.472 1.00 80.31 72 GLY A CA 1
ATOM 582 C C . GLY A 1 72 ? -15.397 -8.476 7.002 1.00 80.31 72 GLY A C 1
ATOM 583 O O . GLY A 1 72 ? -16.171 -8.941 6.165 1.00 80.31 72 GLY A O 1
ATOM 584 N N . THR A 1 73 ? -14.163 -8.079 6.661 1.00 82.69 73 THR A N 1
ATOM 585 C CA . THR A 1 73 ? -13.629 -8.254 5.297 1.00 82.69 73 THR A CA 1
ATOM 586 C C . THR A 1 73 ? -13.504 -9.749 4.978 1.00 82.69 73 THR A C 1
ATOM 588 O O . THR A 1 73 ? -12.824 -10.471 5.714 1.00 82.69 73 THR A O 1
ATOM 591 N N . PRO A 1 74 ? -14.104 -10.255 3.880 1.00 84.12 74 PRO A N 1
ATOM 592 C CA . PRO A 1 74 ? -13.982 -11.661 3.516 1.00 84.12 74 PRO A CA 1
ATOM 593 C C . PRO A 1 74 ? -12.518 -12.080 3.356 1.00 84.12 74 PRO A C 1
ATOM 595 O O . PRO A 1 74 ? -11.741 -11.417 2.670 1.00 84.12 74 PRO A O 1
ATOM 59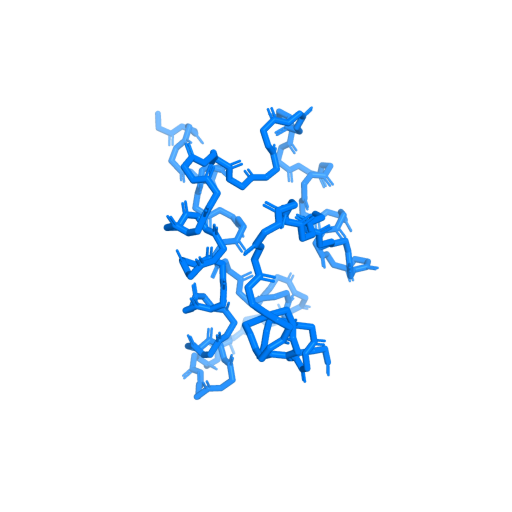8 N N . MET A 1 75 ? -12.139 -13.229 3.918 1.00 83.06 75 MET A N 1
ATOM 599 C CA . MET A 1 75 ? -10.741 -13.684 3.922 1.00 83.06 75 MET A CA 1
ATOM 600 C C . MET A 1 75 ? -10.151 -13.857 2.513 1.00 83.06 75 MET A C 1
ATOM 602 O O . MET A 1 75 ? -8.957 -13.674 2.311 1.00 83.06 75 MET A O 1
ATOM 606 N N . ALA A 1 76 ? -10.986 -14.132 1.506 1.00 80.69 76 ALA A N 1
ATOM 607 C CA . ALA A 1 76 ? -10.564 -14.146 0.106 1.00 80.69 76 ALA A CA 1
ATOM 608 C C . ALA A 1 76 ? -10.020 -12.783 -0.374 1.00 80.69 76 ALA A C 1
ATOM 610 O O . ALA A 1 76 ? -9.045 -12.750 -1.121 1.00 80.69 76 ALA A O 1
ATOM 611 N N . TYR A 1 77 ? -10.607 -11.672 0.083 1.00 76.25 77 TYR A N 1
ATOM 612 C CA . TYR A 1 77 ? -10.152 -10.313 -0.231 1.00 76.25 77 TYR A CA 1
ATOM 613 C C . TYR A 1 77 ? -8.860 -9.985 0.511 1.00 76.25 77 TYR A C 1
ATOM 615 O O . TYR A 1 77 ? -7.920 -9.480 -0.098 1.00 76.25 77 TYR A O 1
ATOM 623 N N . VAL A 1 78 ? -8.781 -10.362 1.791 1.00 79.44 78 VAL A N 1
ATOM 624 C CA . VAL A 1 78 ? -7.550 -10.242 2.586 1.00 79.44 78 VAL A CA 1
ATOM 625 C C . VAL A 1 78 ? -6.406 -10.986 1.903 1.00 79.44 78 VAL A C 1
ATOM 627 O O . VAL A 1 78 ? -5.329 -10.429 1.710 1.00 79.44 78 VAL A O 1
ATOM 630 N N . ASN A 1 79 ? -6.659 -12.215 1.452 1.00 78.69 79 ASN A N 1
ATOM 631 C CA . ASN A 1 79 ? -5.683 -13.024 0.735 1.00 78.69 79 ASN A CA 1
ATOM 632 C C . ASN A 1 79 ? -5.289 -12.399 -0.605 1.00 78.69 79 ASN A C 1
ATOM 634 O O . ASN A 1 79 ? -4.113 -12.415 -0.936 1.00 78.69 79 ASN A O 1
ATOM 638 N N . LEU A 1 80 ? -6.227 -11.845 -1.380 1.00 73.94 80 LEU A N 1
ATOM 639 C CA . LEU A 1 80 ? -5.924 -11.168 -2.650 1.00 73.94 80 LEU A CA 1
ATOM 640 C C . LEU A 1 80 ? -5.008 -9.954 -2.456 1.00 73.94 80 LEU A C 1
ATOM 642 O O . LEU A 1 80 ? -4.051 -9.793 -3.208 1.00 73.94 80 LEU A O 1
ATOM 646 N N . TYR A 1 81 ? -5.291 -9.142 -1.440 1.00 71.25 81 TYR A N 1
ATOM 647 C CA . TYR A 1 81 ? -4.526 -7.949 -1.089 1.00 71.25 81 TYR A CA 1
ATOM 648 C C . TYR A 1 81 ? -3.136 -8.276 -0.515 1.00 71.25 81 TYR A C 1
ATOM 650 O O . TYR A 1 81 ? -2.142 -7.644 -0.863 1.00 71.25 81 TYR A O 1
ATOM 658 N N . THR A 1 82 ? -3.043 -9.305 0.326 1.00 69.44 82 THR A N 1
ATOM 659 C CA . THR A 1 82 ? -1.776 -9.716 0.950 1.00 69.44 82 THR A CA 1
ATOM 660 C C . THR A 1 82 ? -0.881 -10.536 0.021 1.00 69.44 82 THR A C 1
ATOM 662 O O . THR A 1 82 ? 0.322 -10.567 0.243 1.00 69.44 82 THR A O 1
ATOM 665 N N . ARG A 1 83 ? -1.401 -11.171 -1.046 1.00 66.00 83 ARG A N 1
ATOM 666 C CA . ARG A 1 83 ? -0.603 -12.013 -1.972 1.00 66.00 83 ARG A CA 1
ATOM 667 C C . ARG A 1 83 ? 0.286 -11.259 -2.954 1.00 66.00 83 ARG A C 1
ATOM 669 O O . ARG A 1 83 ? 0.994 -11.904 -3.723 1.00 66.00 83 ARG A O 1
ATOM 676 N N . THR A 1 84 ? 0.195 -9.936 -3.016 1.00 56.78 84 THR A N 1
ATOM 677 C CA . THR A 1 84 ? 0.882 -9.128 -4.037 1.00 56.78 84 THR A CA 1
ATOM 678 C C . THR A 1 84 ? 2.243 -8.595 -3.587 1.00 56.78 84 THR A C 1
ATOM 680 O O . THR A 1 84 ? 2.795 -7.727 -4.264 1.00 56.78 84 THR A O 1
ATOM 683 N N . VAL A 1 85 ? 2.771 -9.097 -2.464 1.00 50.09 85 VAL A N 1
ATOM 684 C CA . VAL A 1 85 ? 4.168 -8.904 -2.030 1.00 50.09 85 VAL A CA 1
ATOM 685 C C . VAL A 1 85 ? 5.156 -9.668 -2.909 1.00 50.09 85 VAL A C 1
ATOM 687 O O . VAL A 1 85 ? 4.867 -10.826 -3.284 1.00 50.09 85 VAL A O 1
#

Secondary structure (DSSP, 8-state):
-THHHHHHGGGS-HHHHHSPSPPPP-HHHHHHHHHHHHHHHHH-S-TTTT---HHHHHHHHHTT--PPPPTT--HHHHHHHHTT-

Organism: Gigaspora margarita (NCBI:txid4874)

Radius of gyration: 12.9 Å; chains: 1; bounding box: 32×36×28 Å

pLDDT: mean 84.41, std 9.73, range [45.69, 94.12]

InterPro domains:
  IPR000719 Protein kinase domain [PS50011] (1-85)
  IPR011009 Protein kinase-like domain superfamily [SSF56112] (5-82)